Protein AF-A0AA39WR32-F1 (afdb_monomer_lite)

Sequence (125 aa):
MHLLSFALILPAILALPAPDEPTLISRAVSPPNGTCGLVLGGANQGNTCPGETACCSQYGYCGSSEQFCLTTGGCQARYSNSSSACHAPRSGVSISIDGTCGSTGVGKNGYRCPNNATIACCSAS

Foldseek 3Di:
DDDDDDDPDDPPPPPDPDDDPPDLPPAAADDPVQFADCDASVVHRHHAYDPQQFWQFPNRGTHQACCRQAVVNVTDLSRGNHNNSHDQQDAPPHEDPPLEADCDDSHVSRHDHDPPPPDPSYDDD

Structure (mmCIF, N/CA/C/O backbone):
data_AF-A0AA39WR32-F1
#
_entry.id   AF-A0AA39WR32-F1
#
loop_
_atom_site.group_PDB
_atom_site.id
_atom_site.type_symbol
_atom_site.label_atom_id
_atom_site.label_alt_id
_atom_site.label_comp_id
_atom_site.label_asym_id
_atom_site.label_entity_id
_atom_site.label_seq_id
_atom_site.pdbx_PDB_ins_code
_atom_site.Cartn_x
_atom_site.Cartn_y
_atom_site.Cartn_z
_atom_site.occupancy
_atom_site.B_iso_or_equiv
_atom_site.auth_seq_id
_atom_site.auth_comp_id
_atom_site.auth_asym_id
_atom_site.auth_atom_id
_atom_site.pdbx_PDB_model_num
ATOM 1 N N . MET A 1 1 ? -9.102 -71.458 -29.164 1.00 49.50 1 MET A N 1
ATOM 2 C CA . MET A 1 1 ? -7.896 -71.013 -28.434 1.00 49.50 1 MET A CA 1
ATOM 3 C C . MET A 1 1 ? -7.075 -70.121 -29.354 1.00 49.50 1 MET A C 1
ATOM 5 O O . MET A 1 1 ? -6.261 -70.655 -30.083 1.00 49.50 1 MET A O 1
ATOM 9 N N . HIS A 1 2 ? -7.325 -68.815 -29.401 1.00 41.34 2 HIS A N 1
ATOM 10 C CA . HIS A 1 2 ? -6.368 -67.823 -29.908 1.00 41.34 2 HIS A CA 1
ATOM 11 C C . HIS A 1 2 ? -6.668 -66.532 -29.145 1.00 41.34 2 HIS A C 1
ATOM 13 O O . HIS A 1 2 ? -7.684 -65.880 -29.371 1.00 41.34 2 HIS A O 1
ATOM 19 N N . LEU A 1 3 ? -5.834 -66.271 -28.139 1.00 50.38 3 LEU A N 1
ATOM 20 C CA . LEU A 1 3 ? -5.836 -65.057 -27.337 1.00 50.38 3 LEU A CA 1
ATOM 21 C C . LEU A 1 3 ? -5.279 -63.926 -28.205 1.00 50.38 3 LEU A C 1
ATOM 23 O O . LEU A 1 3 ? -4.081 -63.894 -28.471 1.00 50.38 3 LEU A O 1
ATOM 27 N N . LEU A 1 4 ? -6.137 -63.014 -28.655 1.00 52.62 4 LEU A N 1
ATOM 28 C CA . LEU A 1 4 ? -5.704 -61.745 -29.235 1.00 52.62 4 LEU A CA 1
ATOM 29 C C . LEU A 1 4 ? -5.816 -60.676 -28.148 1.00 52.62 4 LEU A C 1
ATOM 31 O O . LEU A 1 4 ? -6.874 -60.091 -27.928 1.00 52.62 4 LEU A O 1
ATOM 35 N N . SER A 1 5 ? -4.712 -60.473 -27.430 1.00 60.38 5 SER A N 1
ATOM 36 C CA . SER A 1 5 ? -4.534 -59.364 -26.495 1.00 60.38 5 SER A CA 1
ATOM 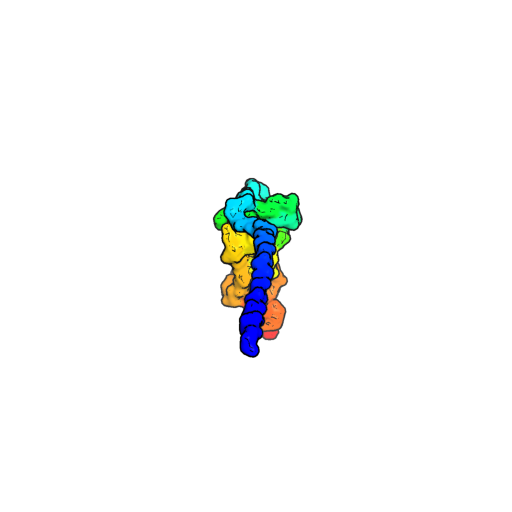37 C C . SER A 1 5 ? -4.493 -58.048 -27.271 1.00 60.38 5 SER A C 1
ATOM 39 O O . SER A 1 5 ? -3.474 -57.700 -27.865 1.00 60.38 5 SER A O 1
ATOM 41 N N . PHE A 1 6 ? -5.598 -57.306 -27.260 1.00 54.78 6 PHE A N 1
ATOM 42 C CA . PHE A 1 6 ? -5.631 -55.919 -27.712 1.00 54.78 6 PHE A CA 1
ATOM 43 C C . PHE A 1 6 ? -4.996 -55.030 -26.637 1.00 54.78 6 PHE A C 1
ATOM 45 O O . PHE A 1 6 ? -5.636 -54.658 -25.655 1.00 54.78 6 PHE A O 1
ATOM 52 N N . ALA A 1 7 ? -3.717 -54.703 -26.816 1.00 61.12 7 ALA A N 1
ATOM 53 C CA . ALA A 1 7 ? -3.067 -53.638 -26.068 1.00 61.12 7 ALA A CA 1
ATOM 54 C C . ALA A 1 7 ? -3.651 -52.290 -26.529 1.00 61.12 7 ALA A C 1
ATOM 56 O O . ALA A 1 7 ? -3.332 -51.800 -27.610 1.00 61.12 7 ALA A O 1
ATOM 57 N N . LEU A 1 8 ? -4.541 -51.709 -25.723 1.00 57.97 8 LEU A N 1
ATOM 58 C CA . LEU A 1 8 ? -5.011 -50.334 -25.892 1.00 57.97 8 LEU A CA 1
ATOM 59 C C . LEU A 1 8 ? -3.871 -49.384 -25.509 1.00 57.97 8 LEU A C 1
ATOM 61 O O . LEU A 1 8 ? -3.586 -49.163 -24.334 1.00 57.97 8 LEU A O 1
ATOM 65 N N . ILE A 1 9 ? -3.195 -48.859 -26.526 1.00 62.78 9 ILE A N 1
ATOM 66 C CA . ILE A 1 9 ? -2.152 -47.845 -26.394 1.00 62.78 9 ILE A CA 1
ATOM 67 C C . ILE A 1 9 ? -2.855 -46.520 -26.071 1.00 62.78 9 ILE A C 1
ATOM 69 O O . ILE A 1 9 ? -3.590 -45.983 -26.898 1.00 62.78 9 ILE A O 1
ATOM 73 N N . LEU A 1 10 ? -2.670 -46.018 -24.849 1.00 63.12 10 LEU A N 1
ATOM 74 C CA . LEU A 1 10 ? -3.164 -44.708 -24.427 1.00 63.12 10 LEU A CA 1
ATOM 75 C C . LEU A 1 10 ? -2.470 -43.631 -25.284 1.00 63.12 10 LEU A C 1
ATOM 77 O O . LEU A 1 10 ? -1.237 -43.648 -25.354 1.00 63.12 10 LEU A O 1
ATOM 81 N N . PRO A 1 11 ? -3.189 -42.700 -25.941 1.00 57.00 11 PRO A N 1
ATOM 82 C CA . PRO A 1 11 ? -2.518 -41.624 -26.647 1.00 57.00 11 PRO A CA 1
ATOM 83 C C . PRO A 1 11 ? -1.814 -40.766 -25.598 1.00 57.00 11 PRO A C 1
ATOM 85 O O . PRO A 1 11 ? -2.446 -40.242 -24.680 1.00 57.00 11 PRO A O 1
ATOM 88 N N . ALA A 1 12 ? -0.493 -40.648 -25.719 1.00 62.31 12 ALA A N 1
ATOM 89 C CA . ALA A 1 12 ? 0.271 -39.651 -24.995 1.00 62.31 12 ALA A CA 1
ATOM 90 C C . ALA A 1 12 ? -0.251 -38.281 -25.440 1.00 62.31 12 ALA A C 1
ATOM 92 O O . ALA A 1 12 ? 0.081 -37.791 -26.519 1.00 62.31 12 ALA A O 1
ATOM 93 N N . ILE A 1 13 ? -1.144 -37.705 -24.637 1.00 63.53 13 ILE A N 1
ATOM 94 C CA . ILE A 1 13 ? -1.593 -36.329 -24.793 1.00 63.53 13 ILE A CA 1
ATOM 95 C C . ILE A 1 13 ? -0.330 -35.484 -24.642 1.00 63.53 13 ILE A C 1
ATOM 97 O O . ILE A 1 13 ? 0.240 -35.396 -23.556 1.00 63.53 13 ILE A O 1
ATOM 101 N N . LEU A 1 14 ? 0.137 -34.922 -25.757 1.00 56.66 14 LEU A N 1
ATOM 102 C CA . LEU A 1 14 ? 1.136 -33.864 -25.778 1.00 56.66 14 LEU A CA 1
ATOM 103 C C . LEU A 1 14 ? 0.574 -32.717 -24.938 1.00 56.66 14 LEU A C 1
ATOM 105 O O . LEU A 1 14 ? -0.262 -31.944 -25.404 1.00 56.66 14 LEU A O 1
ATOM 109 N N . ALA A 1 15 ? 0.983 -32.653 -23.672 1.00 61.72 15 ALA A N 1
ATOM 110 C CA . ALA A 1 15 ? 0.749 -31.498 -22.832 1.00 61.72 15 ALA A CA 1
ATOM 111 C C . ALA A 1 15 ? 1.467 -30.320 -23.499 1.00 61.72 15 ALA A C 1
ATOM 113 O O . ALA A 1 15 ? 2.695 -30.246 -23.497 1.00 61.72 15 ALA A O 1
ATOM 114 N N . LEU A 1 16 ? 0.696 -29.439 -24.137 1.00 60.47 16 LEU A N 1
ATOM 115 C CA . LEU A 1 16 ? 1.187 -28.134 -24.558 1.00 60.47 16 LEU A CA 1
ATOM 116 C C . LEU A 1 16 ? 1.772 -27.447 -23.313 1.00 60.47 16 LEU A C 1
ATOM 118 O O . LEU A 1 16 ? 1.123 -27.489 -22.261 1.00 60.47 16 LEU A O 1
ATOM 122 N N . PRO A 1 17 ? 2.970 -26.840 -23.390 1.00 55.16 17 PRO A N 1
ATOM 123 C CA . PRO A 1 17 ? 3.446 -26.006 -22.299 1.00 55.16 17 PRO A CA 1
ATOM 124 C C . PRO A 1 17 ? 2.391 -24.924 -22.053 1.00 55.16 17 PRO A C 1
ATOM 126 O O . PRO A 1 17 ? 1.923 -24.278 -22.994 1.00 55.16 17 PRO A O 1
ATOM 129 N N . ALA A 1 18 ? 1.958 -24.785 -20.798 1.00 61.97 18 ALA A N 1
ATOM 130 C CA . ALA A 1 18 ? 1.096 -23.681 -20.401 1.00 61.97 18 ALA A CA 1
ATOM 131 C C . ALA A 1 18 ? 1.747 -22.364 -20.869 1.00 61.97 18 ALA A C 1
ATOM 133 O O . ALA A 1 18 ? 2.972 -22.262 -20.788 1.00 61.97 18 ALA A O 1
ATOM 134 N N . PRO A 1 19 ? 0.977 -21.382 -21.377 1.00 59.31 19 PRO A N 1
ATOM 135 C CA . PRO A 1 19 ? 1.536 -20.078 -21.716 1.00 59.31 19 PRO A CA 1
ATOM 136 C C . PRO A 1 19 ? 2.249 -19.547 -20.476 1.00 59.31 19 PRO A C 1
ATOM 138 O O . PRO A 1 19 ? 1.630 -19.497 -19.413 1.00 59.31 19 PRO A O 1
ATOM 141 N N . ASP A 1 20 ? 3.542 -19.247 -20.616 1.00 51.19 20 ASP A N 1
ATOM 142 C CA . ASP A 1 20 ? 4.435 -18.858 -19.529 1.00 51.19 20 ASP A CA 1
ATOM 143 C C . ASP A 1 20 ? 3.748 -17.854 -18.594 1.00 51.19 20 ASP A C 1
ATOM 145 O O . ASP A 1 20 ? 3.598 -16.670 -18.907 1.00 51.19 20 ASP A O 1
ATOM 149 N N . GLU A 1 21 ? 3.300 -18.339 -17.434 1.00 59.06 21 GLU A N 1
ATOM 150 C CA . GLU A 1 21 ? 2.931 -17.480 -16.317 1.00 59.06 21 GLU A CA 1
ATOM 151 C C . GLU A 1 21 ? 4.208 -16.707 -15.974 1.00 59.06 21 GLU A C 1
ATOM 153 O O . GLU A 1 21 ? 5.233 -17.333 -15.675 1.00 59.06 21 GLU A O 1
ATOM 158 N N . PRO A 1 22 ? 4.206 -15.366 -16.069 1.00 54.38 22 PRO A N 1
ATOM 159 C CA . PRO A 1 22 ? 5.399 -14.583 -15.839 1.00 54.38 22 PRO A CA 1
ATOM 160 C C . PRO A 1 22 ? 5.765 -14.751 -14.371 1.00 54.38 22 PRO A C 1
ATOM 162 O O . PRO A 1 22 ? 5.173 -14.135 -13.482 1.00 54.38 22 PRO A O 1
ATOM 165 N N . THR A 1 23 ? 6.743 -15.621 -14.132 1.00 51.59 23 THR A N 1
ATOM 166 C CA . THR A 1 23 ? 7.406 -15.764 -12.844 1.00 51.59 23 THR A CA 1
ATOM 167 C C . THR A 1 23 ? 7.764 -14.364 -12.352 1.00 51.59 23 THR A C 1
ATOM 169 O O . THR A 1 23 ? 8.183 -13.503 -13.133 1.00 51.59 23 THR A O 1
ATOM 172 N N . LEU A 1 24 ? 7.577 -14.099 -11.056 1.00 55.47 24 LEU A N 1
ATOM 173 C CA . LEU A 1 24 ? 7.755 -12.767 -10.455 1.00 55.47 24 LEU A CA 1
ATOM 174 C C . LEU A 1 24 ? 9.183 -12.186 -10.590 1.00 55.47 24 LEU A C 1
ATOM 176 O O . LEU A 1 24 ? 9.480 -11.138 -10.031 1.00 55.47 24 LEU A O 1
ATOM 180 N N . ILE A 1 25 ? 10.061 -12.854 -11.336 1.00 56.41 25 ILE A N 1
ATOM 181 C CA . ILE A 1 25 ? 11.482 -12.578 -11.500 1.00 56.41 25 ILE A CA 1
ATOM 182 C C . ILE A 1 25 ? 11.755 -11.591 -12.655 1.00 56.41 25 ILE A C 1
ATOM 184 O O . ILE A 1 25 ? 12.848 -11.044 -12.717 1.00 56.41 25 ILE A O 1
ATOM 188 N N . SER A 1 26 ? 10.789 -11.283 -13.537 1.00 65.62 26 SER A N 1
ATOM 189 C CA . SER A 1 26 ? 11.071 -10.439 -14.722 1.00 65.62 26 SER A CA 1
ATOM 190 C C . SER A 1 26 ? 10.322 -9.101 -14.814 1.00 65.62 26 SER A C 1
ATOM 192 O O . SER A 1 26 ? 10.396 -8.438 -15.850 1.00 65.62 26 SER A O 1
ATOM 194 N N . ARG A 1 27 ? 9.598 -8.668 -13.774 1.00 80.50 27 ARG A N 1
ATOM 195 C CA . ARG A 1 27 ? 8.958 -7.338 -13.778 1.00 80.50 27 ARG A CA 1
ATOM 196 C C . ARG A 1 27 ? 9.949 -6.270 -13.333 1.00 80.50 27 ARG A C 1
ATOM 198 O O . ARG A 1 27 ? 10.640 -6.449 -12.335 1.00 80.50 27 ARG A O 1
ATOM 205 N N . ALA A 1 28 ? 10.005 -5.164 -14.072 1.00 90.12 28 ALA A N 1
ATOM 206 C CA . ALA A 1 28 ? 10.828 -4.024 -13.698 1.00 90.12 28 ALA A CA 1
ATOM 207 C C . ALA A 1 28 ? 10.339 -3.426 -12.371 1.00 90.12 28 ALA A C 1
ATOM 209 O O . ALA A 1 28 ? 9.134 -3.334 -12.128 1.00 90.12 28 ALA A O 1
ATOM 210 N N . VAL A 1 29 ? 11.276 -3.011 -11.520 1.00 93.25 29 VAL A N 1
ATOM 211 C CA . VAL A 1 29 ? 10.952 -2.262 -10.301 1.00 93.25 29 VAL A CA 1
ATOM 212 C C . VAL A 1 29 ? 10.466 -0.861 -10.687 1.00 93.25 29 VAL A C 1
ATOM 214 O O . VAL A 1 29 ? 10.931 -0.293 -11.677 1.00 93.25 29 VAL A O 1
ATOM 217 N N . SER A 1 30 ? 9.525 -0.313 -9.917 1.00 93.19 30 SER A N 1
ATOM 218 C CA . SER A 1 30 ? 8.882 0.975 -10.162 1.00 93.19 30 SER A CA 1
ATOM 219 C C . SER A 1 30 ? 9.892 2.096 -10.439 1.00 93.19 30 SER A C 1
ATOM 221 O O . SER A 1 30 ? 10.900 2.198 -9.732 1.00 93.19 30 SER A O 1
ATOM 223 N N . PRO A 1 31 ? 9.612 2.984 -11.410 1.00 87.75 31 PRO A N 1
ATOM 224 C CA . PRO A 1 31 ? 10.434 4.161 -11.664 1.00 87.75 31 PRO A CA 1
ATOM 225 C C . PRO A 1 31 ? 10.361 5.164 -10.495 1.00 87.75 31 PRO A C 1
ATOM 227 O O . PRO A 1 31 ? 9.536 5.013 -9.590 1.00 87.75 31 PRO A O 1
ATOM 230 N N . PRO A 1 32 ? 11.138 6.265 -10.537 1.00 92.19 32 PRO A N 1
ATOM 231 C CA . PRO A 1 32 ? 11.095 7.324 -9.519 1.00 92.19 32 PRO A CA 1
ATOM 232 C C . PRO A 1 32 ? 9.710 7.958 -9.295 1.00 92.19 32 PRO A C 1
ATOM 234 O O . PRO A 1 32 ? 9.474 8.576 -8.264 1.00 92.19 32 PRO A O 1
ATOM 237 N N . ASN A 1 33 ? 8.788 7.807 -10.250 1.00 91.31 33 ASN A N 1
ATOM 238 C CA . ASN A 1 33 ? 7.398 8.259 -10.143 1.00 91.31 33 ASN A CA 1
ATOM 239 C C . ASN A 1 33 ? 6.520 7.351 -9.251 1.00 91.31 33 ASN A C 1
ATOM 241 O O . ASN A 1 33 ? 5.347 7.657 -9.043 1.00 91.31 33 ASN A O 1
ATOM 245 N N . GLY A 1 34 ? 7.058 6.226 -8.764 1.00 96.12 34 GLY A N 1
ATOM 246 C CA . GLY A 1 34 ? 6.374 5.293 -7.874 1.00 96.12 34 GLY A CA 1
ATOM 247 C C . GLY A 1 34 ? 5.252 4.484 -8.527 1.00 96.12 34 GLY A C 1
ATOM 248 O O . GLY A 1 34 ? 4.444 3.910 -7.802 1.00 96.12 34 GLY A O 1
ATOM 249 N N . THR A 1 35 ? 5.159 4.434 -9.859 1.00 97.88 35 THR A N 1
ATOM 250 C CA . THR A 1 35 ? 4.060 3.736 -10.549 1.00 97.88 35 THR A CA 1
ATOM 251 C C . THR A 1 35 ? 4.250 2.223 -10.573 1.00 97.88 35 THR A C 1
ATOM 253 O O . THR A 1 35 ? 5.344 1.752 -10.876 1.00 97.88 35 THR A O 1
ATOM 256 N N . CYS A 1 36 ? 3.173 1.475 -10.351 1.00 97.88 36 CYS A N 1
ATOM 257 C CA . CYS A 1 36 ? 3.122 0.012 -10.361 1.00 97.88 36 CYS A CA 1
ATOM 258 C C . CYS A 1 36 ? 1.814 -0.484 -10.990 1.00 97.88 36 CYS A C 1
ATOM 260 O O . CYS A 1 36 ? 0.886 0.293 -11.215 1.00 97.88 36 CYS A O 1
ATOM 262 N N . GLY A 1 37 ? 1.691 -1.788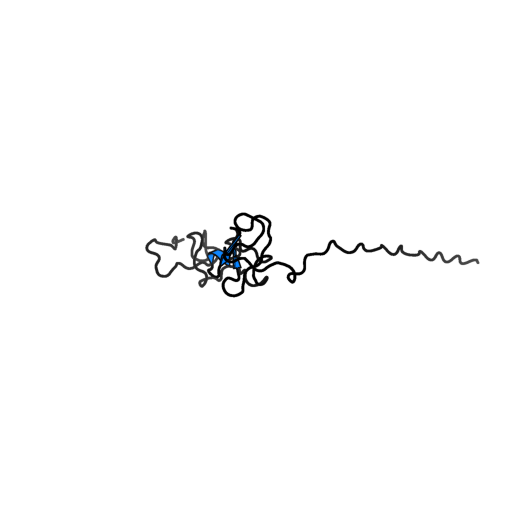 -11.237 1.00 97.31 37 GLY A N 1
ATOM 263 C CA . GLY A 1 37 ? 0.437 -2.331 -11.765 1.00 97.31 37 GLY A CA 1
ATOM 264 C C . GLY A 1 37 ? 0.252 -2.090 -13.261 1.00 97.31 37 GLY A C 1
ATOM 265 O O . GLY A 1 37 ? 1.152 -1.634 -13.964 1.00 97.31 37 GLY A O 1
ATOM 266 N N . LEU A 1 38 ? -0.935 -2.432 -13.762 1.00 96.56 38 LEU A N 1
ATOM 267 C CA . LEU A 1 38 ? -1.314 -2.190 -15.162 1.00 96.56 38 LEU A CA 1
ATOM 268 C C . LEU A 1 38 ? -2.284 -1.022 -15.323 1.00 96.56 38 LEU A C 1
ATOM 270 O O . LEU A 1 38 ? -2.339 -0.411 -16.383 1.00 96.56 38 LEU A O 1
ATOM 274 N N . VAL A 1 39 ? -3.060 -0.714 -14.289 1.00 94.12 39 VAL A N 1
ATOM 275 C CA . VAL A 1 39 ? -4.139 0.272 -14.366 1.00 94.12 39 VAL A CA 1
ATOM 276 C C . VAL A 1 39 ? -3.698 1.615 -13.800 1.00 94.12 39 VAL A C 1
ATOM 278 O O . VAL A 1 39 ? -2.833 1.671 -12.926 1.00 94.12 39 VAL A O 1
ATOM 281 N N . LEU A 1 40 ? -4.333 2.689 -14.276 1.00 95.94 40 LEU A N 1
ATOM 282 C CA . LEU A 1 40 ? -4.156 4.051 -13.764 1.00 95.94 40 LEU A CA 1
ATOM 283 C C . LEU A 1 40 ? -2.681 4.479 -13.792 1.00 95.94 40 LEU A C 1
ATOM 285 O O . LEU A 1 40 ? -2.112 4.554 -14.882 1.00 95.94 40 LEU A O 1
ATOM 289 N N . GLY A 1 41 ? -2.057 4.711 -12.629 1.00 95.62 41 GLY A N 1
ATOM 290 C CA . GLY A 1 41 ? -0.637 5.060 -12.540 1.00 95.62 41 GLY A CA 1
ATOM 291 C C . GLY A 1 41 ? 0.271 4.048 -13.245 1.00 95.62 41 GLY A C 1
ATOM 292 O O . GLY A 1 41 ? 1.275 4.434 -13.833 1.00 95.62 41 GLY A O 1
ATOM 293 N N . GLY A 1 42 ? -0.124 2.771 -13.279 1.00 95.00 42 GLY A N 1
ATOM 294 C CA . GLY A 1 42 ? 0.636 1.699 -13.915 1.00 95.00 42 GLY A CA 1
ATOM 295 C C . GLY A 1 42 ? 0.729 1.778 -15.439 1.00 95.00 42 GLY A C 1
ATOM 296 O O . GLY A 1 42 ? 1.653 1.195 -15.996 1.00 95.00 42 GLY A O 1
ATOM 297 N N . ALA A 1 43 ? -0.191 2.477 -16.117 1.00 95.31 43 ALA A N 1
ATOM 298 C CA . ALA A 1 43 ? -0.164 2.735 -17.566 1.00 95.31 43 ALA A CA 1
ATOM 299 C C . ALA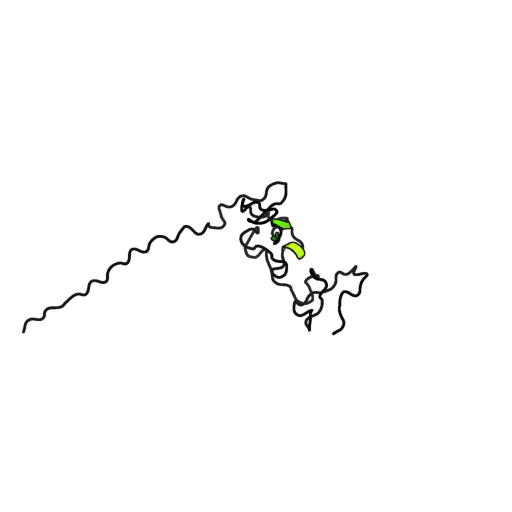 A 1 43 ? 0.246 1.524 -18.444 1.00 95.31 43 ALA A C 1
ATOM 301 O O . ALA A 1 43 ? 1.023 1.661 -19.387 1.00 95.31 43 ALA A O 1
ATOM 302 N N . ASN A 1 44 ? -0.260 0.328 -18.119 1.00 94.62 44 ASN A N 1
ATOM 303 C CA . ASN A 1 44 ? 0.062 -0.965 -18.741 1.00 94.62 44 ASN A CA 1
ATOM 304 C C . ASN A 1 44 ? 1.545 -1.396 -18.697 1.00 94.62 44 ASN A C 1
ATOM 306 O O . ASN A 1 44 ? 1.928 -2.320 -19.410 1.00 94.62 44 ASN A O 1
ATOM 310 N N . GLN A 1 45 ? 2.377 -0.785 -17.852 1.00 94.12 45 GLN A N 1
ATOM 311 C CA . GLN A 1 45 ? 3.805 -1.110 -17.732 1.00 94.12 45 GLN A CA 1
ATOM 312 C C . GLN A 1 45 ? 4.053 -2.355 -16.874 1.00 94.12 45 GLN A C 1
ATOM 314 O O . GLN A 1 45 ? 4.970 -3.126 -17.140 1.00 94.12 45 GLN A O 1
ATOM 319 N N . GLY A 1 46 ? 3.231 -2.580 -15.845 1.00 95.12 46 GLY A N 1
ATOM 320 C CA . GLY A 1 46 ? 3.314 -3.782 -15.017 1.00 95.12 46 GLY A CA 1
ATOM 321 C C . GLY A 1 46 ? 4.482 -3.802 -14.031 1.00 95.12 46 GLY A C 1
ATOM 322 O O . GLY A 1 46 ? 4.864 -4.888 -13.589 1.00 95.12 46 GLY A O 1
ATOM 323 N N . ASN A 1 47 ? 5.020 -2.632 -13.676 1.00 96.31 47 ASN A N 1
ATOM 324 C CA . ASN A 1 47 ? 6.124 -2.510 -12.725 1.00 96.31 47 ASN A CA 1
ATOM 325 C C . ASN A 1 47 ? 5.738 -3.014 -11.322 1.00 96.31 47 ASN A C 1
ATOM 327 O O . ASN A 1 47 ? 4.559 -2.979 -10.938 1.00 96.31 47 ASN A O 1
ATOM 331 N N . THR A 1 48 ? 6.740 -3.459 -10.563 1.00 97.12 48 THR A N 1
ATOM 332 C CA . THR A 1 48 ? 6.621 -3.913 -9.171 1.00 97.12 48 THR A CA 1
ATOM 333 C C . THR A 1 48 ? 7.223 -2.923 -8.187 1.00 97.12 48 THR A C 1
ATOM 335 O O . THR A 1 48 ? 8.189 -2.232 -8.487 1.00 97.12 48 THR A O 1
ATOM 338 N N . CYS A 1 49 ? 6.699 -2.876 -6.968 1.00 97.75 49 CYS A N 1
ATOM 339 C CA . CYS A 1 49 ? 7.205 -1.935 -5.976 1.00 97.75 49 CYS A CA 1
ATOM 340 C C . CYS A 1 49 ? 8.560 -2.326 -5.348 1.00 97.75 49 CYS A C 1
ATOM 342 O O . CYS A 1 49 ? 8.831 -3.515 -5.135 1.00 97.75 49 CYS A O 1
ATOM 344 N N . PRO A 1 50 ? 9.409 -1.338 -4.994 1.00 96.38 50 PRO A N 1
ATOM 345 C CA . PRO A 1 50 ? 10.616 -1.571 -4.204 1.00 96.38 50 PRO A CA 1
ATOM 346 C C . PRO A 1 50 ? 10.262 -1.898 -2.744 1.00 96.38 50 PRO A C 1
ATOM 348 O O . PRO A 1 50 ? 9.149 -1.636 -2.295 1.00 96.38 50 PRO A O 1
ATOM 351 N N . GLY A 1 51 ? 11.215 -2.447 -1.985 1.00 94.81 51 GLY A N 1
ATOM 352 C CA . GLY A 1 51 ? 10.978 -2.914 -0.610 1.00 94.81 51 GLY A CA 1
ATOM 353 C C . GLY A 1 51 ? 10.476 -1.834 0.360 1.00 94.81 51 GLY A C 1
ATOM 354 O O . GLY A 1 51 ? 9.562 -2.095 1.135 1.00 94.81 51 GLY A O 1
ATOM 355 N N . GLU A 1 52 ? 11.000 -0.608 0.274 1.00 94.75 52 GLU A N 1
ATOM 356 C CA . GLU A 1 52 ? 10.620 0.506 1.169 1.00 94.75 52 GLU A CA 1
ATOM 357 C C . GLU A 1 52 ? 9.152 0.948 1.006 1.00 94.75 52 GLU A C 1
ATOM 359 O O . GLU A 1 52 ? 8.525 1.461 1.934 1.00 94.75 52 GLU A O 1
ATOM 364 N N . THR A 1 53 ? 8.581 0.737 -0.183 1.00 97.06 53 THR A N 1
ATOM 365 C CA . THR A 1 53 ? 7.187 1.053 -0.529 1.00 97.06 53 THR A CA 1
ATOM 366 C C . THR A 1 53 ? 6.506 -0.167 -1.136 1.00 97.06 53 THR A C 1
ATOM 368 O O . THR A 1 53 ? 5.908 -0.101 -2.205 1.00 97.06 53 THR A O 1
ATOM 371 N N . ALA A 1 54 ? 6.618 -1.300 -0.438 1.00 97.44 54 ALA A N 1
ATOM 372 C CA . ALA A 1 54 ? 6.365 -2.640 -0.963 1.00 97.44 54 ALA A CA 1
ATOM 373 C C . ALA A 1 54 ? 4.992 -2.887 -1.607 1.00 97.44 54 ALA A C 1
ATOM 375 O O . ALA A 1 54 ? 4.868 -3.838 -2.379 1.00 97.44 54 ALA A O 1
ATOM 376 N N . CYS A 1 55 ? 3.964 -2.101 -1.300 1.00 98.62 55 CYS A N 1
ATOM 377 C CA . CYS A 1 55 ? 2.590 -2.389 -1.693 1.00 98.62 55 CYS A CA 1
ATOM 378 C C . CYS A 1 55 ? 2.167 -1.578 -2.916 1.00 98.62 55 CYS A C 1
ATOM 380 O O . CYS A 1 55 ? 2.225 -0.349 -2.903 1.00 98.62 55 CYS A O 1
ATOM 382 N N . CYS A 1 56 ? 1.661 -2.259 -3.943 1.00 98.50 56 CYS A N 1
ATOM 383 C CA . CYS A 1 56 ? 1.025 -1.600 -5.076 1.00 98.50 56 CYS A CA 1
ATOM 384 C C . CYS A 1 56 ? -0.464 -1.362 -4.795 1.00 98.50 56 CYS A C 1
ATOM 386 O O . CYS A 1 56 ? -1.232 -2.315 -4.699 1.00 98.50 56 CYS A O 1
ATOM 388 N N . SER A 1 57 ? -0.893 -0.105 -4.673 1.00 98.31 57 SER A N 1
ATOM 389 C CA . SER A 1 57 ? -2.311 0.241 -4.458 1.00 98.31 57 SER A CA 1
ATOM 390 C C . SER A 1 57 ? -3.179 -0.051 -5.682 1.00 98.31 57 SER A C 1
ATOM 392 O O . SER A 1 57 ? -2.674 -0.128 -6.803 1.00 98.31 57 SER A O 1
ATOM 394 N N . GLN A 1 58 ? -4.505 -0.085 -5.516 1.00 98.00 58 GLN A N 1
ATOM 395 C CA . GLN A 1 58 ? -5.455 -0.166 -6.639 1.00 98.00 58 GLN A CA 1
ATOM 396 C C . GLN A 1 58 ? -5.305 0.966 -7.671 1.00 98.00 58 GLN A C 1
ATOM 398 O O . GLN A 1 58 ? -5.736 0.826 -8.812 1.00 98.00 58 GLN A O 1
ATOM 403 N N . TYR A 1 59 ? -4.667 2.075 -7.284 1.00 97.88 59 TYR A N 1
ATOM 404 C CA . TYR A 1 59 ? -4.449 3.244 -8.133 1.00 97.88 59 TYR A CA 1
ATOM 405 C C . TYR A 1 59 ? -3.163 3.176 -8.967 1.00 97.88 59 TYR A C 1
ATOM 407 O O . TYR A 1 59 ? -2.882 4.092 -9.739 1.00 97.88 59 TYR A O 1
ATOM 415 N N . GLY A 1 60 ? -2.389 2.096 -8.833 1.00 98.12 60 GLY A N 1
ATOM 416 C CA . GLY A 1 60 ? -1.159 1.894 -9.594 1.00 98.12 60 GLY A CA 1
ATOM 417 C C . GLY A 1 60 ? 0.025 2.701 -9.063 1.00 98.12 60 GLY A C 1
ATOM 418 O O . GLY A 1 60 ? 0.866 3.141 -9.844 1.00 98.12 60 GLY A O 1
ATOM 419 N N . TYR A 1 61 ? 0.088 2.898 -7.743 1.00 98.25 61 TYR A N 1
ATOM 420 C CA . TYR A 1 61 ? 1.206 3.555 -7.061 1.00 98.25 61 TYR A CA 1
ATOM 421 C C . TYR A 1 61 ? 1.694 2.759 -5.854 1.00 98.25 61 TYR A C 1
ATOM 423 O O . TYR A 1 61 ? 0.885 2.149 -5.146 1.00 98.25 61 TYR A O 1
ATOM 431 N N . CYS A 1 62 ? 3.003 2.812 -5.622 1.00 98.50 62 CYS A N 1
ATOM 432 C CA . CYS A 1 62 ? 3.687 2.169 -4.511 1.00 98.50 62 CYS A CA 1
ATOM 433 C C . CYS A 1 62 ? 3.563 2.957 -3.208 1.00 98.50 62 CYS A C 1
ATOM 435 O O . CYS A 1 62 ? 3.682 4.182 -3.194 1.00 98.50 62 CYS A O 1
ATOM 437 N N . GLY A 1 63 ? 3.401 2.236 -2.103 1.00 98.19 63 GLY A N 1
ATOM 438 C CA . GLY A 1 63 ? 3.417 2.791 -0.755 1.00 98.19 63 GLY A CA 1
ATOM 439 C C . GLY A 1 63 ? 3.541 1.702 0.306 1.00 98.19 63 GLY A C 1
ATOM 440 O O . GLY A 1 63 ? 3.612 0.515 -0.003 1.00 98.19 63 GLY A O 1
ATOM 441 N N . SER A 1 64 ? 3.602 2.113 1.569 1.00 97.38 64 SER A N 1
ATOM 442 C CA . SER A 1 64 ? 3.785 1.214 2.720 1.00 97.38 64 SER A CA 1
ATOM 443 C C . SER A 1 64 ? 2.723 1.379 3.810 1.00 97.38 64 SER A C 1
ATOM 445 O O . SER A 1 64 ? 2.692 0.599 4.758 1.00 97.38 64 SER A O 1
ATOM 447 N N . SER A 1 65 ? 1.834 2.373 3.694 1.00 95.69 65 SER A N 1
ATOM 448 C CA . SER A 1 65 ? 0.718 2.538 4.627 1.00 95.69 65 SER A CA 1
ATOM 449 C C . SER A 1 65 ? -0.458 1.626 4.275 1.00 95.69 65 SER A C 1
ATOM 451 O O . SER A 1 65 ? -0.549 1.059 3.185 1.00 95.69 65 SER A O 1
ATOM 453 N N . GLU A 1 66 ? -1.403 1.497 5.200 1.00 95.00 66 GLU A N 1
ATOM 454 C CA . GLU A 1 66 ? -2.527 0.565 5.073 1.00 95.00 66 GLU A CA 1
ATOM 455 C C . GLU A 1 66 ? -3.449 0.864 3.890 1.00 95.00 66 GLU A C 1
ATOM 457 O O . GLU A 1 66 ? -3.972 -0.063 3.280 1.00 95.00 66 GLU A O 1
ATOM 462 N N . GLN A 1 67 ? -3.554 2.126 3.468 1.00 95.25 67 GLN A N 1
ATOM 463 C CA . GLN A 1 67 ? -4.257 2.503 2.235 1.00 95.25 67 GLN A CA 1
ATOM 464 C C . GLN A 1 67 ? -3.642 1.882 0.962 1.00 95.25 67 GLN A C 1
ATOM 466 O O . GLN A 1 67 ? -4.321 1.783 -0.055 1.00 95.25 67 GLN A O 1
ATOM 471 N N . PHE A 1 68 ? -2.369 1.470 1.007 1.00 98.06 68 PHE A N 1
ATOM 472 C CA . PHE A 1 68 ? -1.696 0.757 -0.081 1.00 98.06 68 PHE A CA 1
ATOM 473 C C . PHE A 1 68 ? -1.700 -0.754 0.137 1.00 98.06 68 PHE A C 1
ATOM 475 O O . PHE A 1 68 ? -1.864 -1.494 -0.827 1.00 98.06 68 PHE A O 1
ATOM 482 N N . CYS A 1 69 ? -1.483 -1.205 1.376 1.00 98.06 69 CYS A N 1
ATOM 483 C CA . CYS A 1 69 ? -1.204 -2.610 1.685 1.00 98.06 69 CYS A CA 1
ATOM 484 C C . CYS A 1 69 ? -2.442 -3.450 2.010 1.00 98.06 69 CYS A C 1
ATOM 486 O O . CYS A 1 69 ? -2.392 -4.678 1.907 1.00 98.06 69 CYS A O 1
ATOM 488 N N . LEU A 1 70 ? -3.561 -2.830 2.392 1.00 97.81 70 LEU A N 1
ATOM 489 C CA . LEU A 1 70 ? -4.760 -3.583 2.729 1.00 97.81 70 LEU A CA 1
ATOM 490 C C . LEU A 1 70 ? -5.414 -4.185 1.485 1.00 97.81 70 LEU A C 1
ATOM 492 O O . LEU A 1 70 ? -5.684 -3.499 0.498 1.00 97.81 70 LEU A O 1
ATOM 496 N N . THR A 1 71 ? -5.745 -5.473 1.551 1.00 97.19 71 THR A N 1
ATOM 497 C CA . THR A 1 71 ? -6.492 -6.159 0.484 1.00 97.19 71 THR A CA 1
ATOM 498 C C . THR A 1 71 ? -7.883 -5.561 0.286 1.00 97.19 71 THR A C 1
ATOM 500 O O . THR A 1 71 ? -8.357 -5.468 -0.842 1.00 97.19 71 THR A O 1
ATOM 503 N N . THR A 1 72 ? -8.509 -5.077 1.357 1.00 95.50 72 THR A N 1
ATOM 504 C CA . THR A 1 72 ? -9.771 -4.319 1.334 1.00 95.50 72 THR A CA 1
ATOM 505 C C . THR A 1 72 ? -9.644 -2.943 0.677 1.00 95.50 72 THR A C 1
ATOM 507 O O . THR A 1 72 ? -10.638 -2.429 0.179 1.00 95.50 72 THR A O 1
ATOM 510 N N . GLY A 1 73 ? -8.436 -2.369 0.638 1.00 95.06 73 GLY A N 1
ATOM 511 C CA . GLY A 1 73 ? -8.097 -1.159 -0.123 1.00 95.06 73 GLY A CA 1
ATOM 512 C C . GLY A 1 73 ? -7.626 -1.441 -1.554 1.00 95.06 73 GLY A C 1
ATOM 513 O O . GLY A 1 73 ? -7.142 -0.538 -2.234 1.00 95.06 73 GLY A O 1
ATOM 514 N N . GLY A 1 74 ? -7.717 -2.699 -2.003 1.00 97.12 74 GLY A N 1
ATOM 515 C CA . GLY A 1 74 ? -7.390 -3.107 -3.367 1.00 97.12 74 GLY A CA 1
ATOM 516 C C . GLY A 1 74 ? -5.893 -3.254 -3.658 1.00 97.12 74 GLY A C 1
ATOM 517 O O . GLY A 1 74 ? -5.471 -3.073 -4.801 1.00 97.12 74 GLY A O 1
ATOM 518 N N . CYS A 1 75 ? -5.079 -3.593 -2.654 1.00 98.44 75 CYS A N 1
ATOM 519 C CA . CYS A 1 75 ? -3.662 -3.909 -2.859 1.00 98.44 75 CYS A CA 1
ATOM 520 C C . CYS A 1 75 ? -3.452 -4.987 -3.946 1.00 98.44 75 CYS A C 1
ATOM 522 O O . CYS A 1 75 ? -4.023 -6.080 -3.896 1.00 98.44 75 CYS A O 1
ATOM 524 N N . GLN A 1 76 ? -2.600 -4.695 -4.929 1.00 98.06 76 GLN A N 1
ATOM 525 C CA . GLN A 1 76 ? -2.325 -5.529 -6.096 1.00 98.06 76 GLN A CA 1
ATOM 526 C C . GLN A 1 76 ? -1.109 -6.445 -5.859 1.00 98.06 76 GLN A C 1
ATOM 528 O O . GLN A 1 76 ? -0.015 -6.174 -6.349 1.00 98.06 76 GLN A O 1
ATOM 533 N N . ALA A 1 77 ? -1.293 -7.574 -5.165 1.00 97.19 77 ALA A N 1
ATOM 534 C CA . ALA A 1 77 ? -0.197 -8.455 -4.717 1.00 97.19 77 ALA A CA 1
ATOM 535 C C . ALA A 1 77 ? 0.799 -8.888 -5.812 1.00 97.19 77 ALA A C 1
ATOM 537 O O . ALA A 1 77 ? 1.991 -9.001 -5.545 1.00 97.19 77 ALA A O 1
ATOM 538 N N . ARG A 1 78 ? 0.345 -9.079 -7.061 1.00 96.06 78 ARG A N 1
ATOM 539 C CA . ARG A 1 78 ? 1.228 -9.443 -8.192 1.00 96.06 78 ARG A CA 1
ATOM 540 C C . ARG A 1 78 ? 2.191 -8.329 -8.623 1.00 96.06 78 ARG A C 1
ATOM 542 O O . ARG A 1 78 ? 3.126 -8.590 -9.376 1.00 96.06 78 ARG A O 1
ATOM 549 N N . TYR A 1 79 ? 1.910 -7.088 -8.240 1.00 96.94 79 TYR A N 1
ATOM 550 C CA . TYR A 1 79 ? 2.694 -5.893 -8.570 1.00 96.94 79 TYR A CA 1
ATOM 551 C C . TYR A 1 79 ? 3.316 -5.261 -7.317 1.00 96.94 79 TYR A C 1
ATOM 553 O O . TYR A 1 79 ? 3.928 -4.199 -7.380 1.00 96.94 79 TYR A O 1
ATOM 561 N N . SER A 1 80 ? 3.168 -5.914 -6.169 1.00 97.44 80 SER A N 1
ATOM 562 C CA . SER A 1 80 ? 3.885 -5.571 -4.949 1.00 97.44 80 SER A CA 1
ATOM 563 C C . SER A 1 80 ? 5.289 -6.187 -4.963 1.00 97.44 80 SER A C 1
ATOM 565 O O . SER A 1 80 ? 5.601 -7.026 -5.809 1.00 97.44 80 SER A O 1
ATOM 567 N N . ASN A 1 81 ? 6.138 -5.783 -4.018 1.00 96.88 81 ASN A N 1
ATOM 568 C CA . ASN A 1 81 ? 7.488 -6.332 -3.867 1.00 96.88 81 ASN A CA 1
ATOM 569 C C . ASN A 1 81 ? 7.478 -7.853 -3.617 1.00 96.88 81 ASN A C 1
ATOM 571 O O . ASN A 1 81 ? 8.359 -8.578 -4.071 1.00 96.88 81 ASN A O 1
ATOM 575 N N . SER A 1 82 ? 6.448 -8.334 -2.921 1.00 95.56 82 SER A N 1
ATOM 576 C CA . SER A 1 82 ? 6.156 -9.749 -2.716 1.00 95.56 82 SER A CA 1
ATOM 577 C C . SER A 1 82 ? 4.647 -9.964 -2.606 1.00 95.56 82 SER A C 1
ATOM 579 O O . SER A 1 82 ? 3.891 -9.036 -2.300 1.00 95.56 82 SER A O 1
ATOM 581 N N . SER A 1 83 ? 4.189 -11.202 -2.807 1.00 91.38 83 SER A N 1
ATOM 582 C CA . SER A 1 83 ? 2.768 -11.554 -2.672 1.00 91.38 83 SER A CA 1
ATOM 583 C C . SER A 1 83 ? 2.222 -11.321 -1.258 1.00 91.38 83 SER A C 1
ATOM 585 O O . SER A 1 83 ? 1.032 -11.058 -1.102 1.00 91.38 83 SER A O 1
ATOM 587 N N . SER A 1 84 ? 3.085 -11.366 -0.239 1.00 95.31 84 SER A N 1
ATOM 588 C CA . SER A 1 84 ? 2.741 -11.132 1.166 1.00 95.31 84 SER A CA 1
ATOM 589 C C . SER A 1 84 ? 2.778 -9.662 1.586 1.00 95.31 84 SER A C 1
ATOM 591 O O . SER A 1 84 ? 2.452 -9.359 2.731 1.00 95.31 84 SER A O 1
ATOM 593 N N . ALA A 1 85 ? 3.201 -8.749 0.706 1.00 96.88 85 ALA A N 1
ATOM 594 C CA . ALA A 1 85 ? 3.166 -7.317 1.001 1.00 96.88 85 ALA A CA 1
ATOM 595 C C . ALA A 1 85 ? 1.721 -6.821 1.183 1.00 96.88 85 ALA A C 1
ATOM 597 O O . ALA A 1 85 ? 1.455 -5.977 2.034 1.00 96.88 85 ALA A O 1
ATOM 598 N N . CYS A 1 86 ? 0.779 -7.384 0.422 1.00 98.00 86 CYS A N 1
ATOM 599 C CA . CYS A 1 86 ? -0.641 -7.152 0.644 1.00 98.00 86 CYS A CA 1
ATOM 600 C C . CYS A 1 86 ? -1.155 -8.021 1.794 1.00 98.00 86 CYS A C 1
ATOM 602 O O . CYS A 1 86 ? -0.883 -9.222 1.837 1.00 98.00 86 CYS A O 1
ATOM 604 N N . HIS A 1 87 ? -1.959 -7.449 2.687 1.00 97.38 87 HIS A N 1
ATOM 605 C CA . HIS A 1 87 ? -2.519 -8.181 3.820 1.00 97.38 87 HIS A CA 1
ATOM 606 C C . HIS A 1 87 ? -3.968 -7.789 4.111 1.00 97.38 87 HIS A C 1
ATOM 608 O O . HIS A 1 87 ? -4.411 -6.680 3.824 1.00 97.38 87 HIS A O 1
ATOM 614 N N . ALA A 1 88 ? -4.722 -8.707 4.712 1.00 96.56 88 ALA A N 1
ATOM 615 C CA . ALA A 1 88 ? -6.041 -8.383 5.241 1.00 96.56 88 ALA A CA 1
ATOM 616 C C . ALA A 1 88 ? -5.934 -7.387 6.415 1.00 96.56 88 ALA A C 1
ATOM 618 O O . ALA A 1 88 ? -4.881 -7.315 7.067 1.00 96.56 88 ALA A O 1
ATOM 619 N N . PRO A 1 89 ? -7.009 -6.639 6.711 1.00 94.88 89 PRO A N 1
ATOM 620 C CA . PRO A 1 89 ? -7.119 -5.886 7.952 1.00 94.88 89 PRO A CA 1
ATOM 621 C C . PRO A 1 89 ? -6.884 -6.772 9.174 1.00 94.88 89 PRO A C 1
ATOM 623 O O . PRO A 1 89 ? -7.389 -7.894 9.258 1.00 94.88 89 PRO A O 1
ATOM 626 N N . ARG A 1 90 ? -6.128 -6.260 10.144 1.00 94.38 90 ARG A N 1
ATOM 627 C CA . ARG A 1 90 ? -5.943 -6.905 11.446 1.00 94.38 90 ARG A CA 1
ATOM 628 C C . ARG A 1 90 ? -6.871 -6.246 12.458 1.00 94.38 90 ARG A C 1
ATOM 630 O O . ARG A 1 90 ? -6.748 -5.049 12.708 1.00 94.38 90 ARG A O 1
ATOM 637 N N . SER A 1 91 ? -7.770 -7.028 13.056 1.00 91.38 91 SER A N 1
ATOM 638 C CA . SER A 1 91 ? -8.759 -6.509 14.007 1.00 91.38 91 SER A CA 1
ATOM 639 C C . SER A 1 91 ? -8.103 -5.759 15.169 1.00 91.38 91 SER A C 1
ATOM 641 O O . SER A 1 91 ? -7.211 -6.289 15.827 1.00 91.38 91 SER A O 1
ATOM 643 N N . GLY A 1 92 ? -8.530 -4.519 15.410 1.00 85.62 92 GLY A N 1
ATOM 644 C CA . GLY A 1 92 ? -8.000 -3.621 16.439 1.00 85.62 92 GLY A CA 1
ATOM 645 C C . GLY A 1 92 ? -6.623 -3.020 16.132 1.00 85.62 92 GLY A C 1
ATOM 646 O O . GLY A 1 92 ? -6.166 -2.148 16.868 1.00 85.62 92 GLY A O 1
ATOM 647 N N . VAL A 1 93 ? -5.965 -3.445 15.050 1.00 91.44 93 VAL A N 1
ATOM 648 C CA . VAL A 1 93 ? -4.626 -2.982 14.663 1.00 91.44 93 VAL A CA 1
ATOM 649 C C . VAL A 1 93 ? -4.698 -2.119 13.416 1.00 91.44 93 VAL A C 1
ATOM 651 O O . VAL A 1 93 ? -4.084 -1.058 13.403 1.00 91.44 93 VAL A O 1
ATOM 654 N N . SER A 1 94 ? -5.458 -2.517 12.400 1.00 92.81 94 SER A N 1
ATOM 655 C CA . SER A 1 94 ? -5.486 -1.781 11.142 1.00 92.81 94 SER A CA 1
ATOM 656 C C . SER A 1 94 ? -6.291 -0.495 11.224 1.00 92.81 94 SER A C 1
ATOM 658 O O . SER A 1 94 ? -7.438 -0.508 11.653 1.00 92.81 94 SER A O 1
ATOM 660 N N . ILE A 1 95 ? -5.693 0.619 10.825 1.00 91.25 95 ILE A N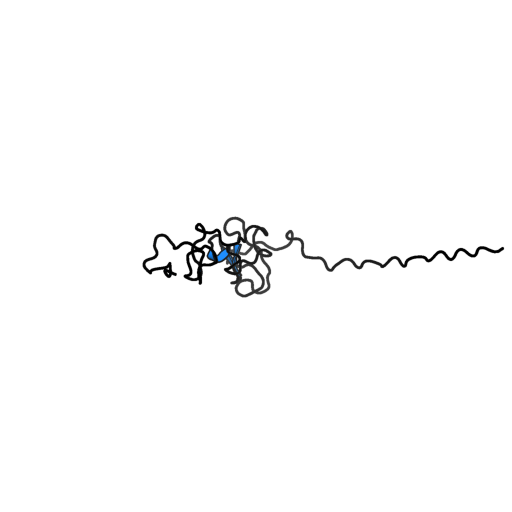 1
ATOM 661 C CA . ILE A 1 95 ? -6.309 1.936 10.714 1.00 91.25 95 ILE A CA 1
ATOM 662 C C . ILE A 1 95 ? -7.345 1.903 9.593 1.00 91.25 95 ILE A C 1
ATOM 664 O O . ILE A 1 95 ? -7.107 1.385 8.501 1.00 91.25 95 ILE A O 1
ATOM 668 N N . SER A 1 96 ? -8.507 2.476 9.889 1.00 89.81 96 SER A N 1
ATOM 669 C CA . SER A 1 96 ? -9.585 2.649 8.925 1.00 89.81 96 SER A CA 1
ATOM 670 C C . SER A 1 96 ? -9.126 3.407 7.678 1.00 89.81 96 SER A C 1
ATOM 672 O O . SER A 1 96 ? -8.536 4.484 7.775 1.00 89.81 96 SER A O 1
ATOM 674 N N . ILE A 1 97 ? -9.447 2.852 6.510 1.00 90.44 97 ILE A N 1
ATOM 675 C CA . ILE A 1 97 ? -9.207 3.465 5.193 1.00 90.44 97 ILE A CA 1
ATOM 676 C C . ILE A 1 97 ? -10.497 3.964 4.527 1.00 90.44 97 ILE A C 1
ATOM 678 O O . ILE A 1 97 ? -10.441 4.614 3.488 1.00 90.44 97 ILE A O 1
ATOM 682 N N . ASP A 1 98 ? -11.653 3.644 5.109 1.00 87.94 98 ASP A N 1
ATOM 683 C CA . ASP A 1 98 ? -12.986 3.891 4.547 1.00 87.94 98 ASP A CA 1
ATOM 684 C C . ASP A 1 98 ? -13.938 4.582 5.541 1.00 87.94 98 ASP A C 1
ATOM 686 O O . ASP A 1 98 ? -15.120 4.759 5.256 1.00 87.94 98 ASP A O 1
ATOM 690 N N . GLY A 1 99 ? -13.432 4.978 6.712 1.00 84.75 99 GLY A N 1
ATOM 691 C CA . GLY A 1 99 ? -14.220 5.608 7.770 1.00 84.75 99 GLY A CA 1
ATOM 692 C C . GLY A 1 99 ? -15.026 4.630 8.629 1.00 84.75 99 GLY A C 1
ATOM 693 O O . GLY A 1 99 ? -15.711 5.078 9.544 1.00 84.75 99 GLY A O 1
ATOM 694 N N . THR A 1 100 ? -14.942 3.316 8.389 1.00 87.31 100 THR A N 1
ATOM 695 C CA . THR A 1 100 ? -15.547 2.298 9.261 1.00 87.31 100 THR A CA 1
ATOM 696 C C . THR A 1 100 ? -14.573 1.861 10.359 1.00 87.31 100 THR A C 1
ATOM 698 O O . THR A 1 100 ? -13.359 1.838 10.156 1.00 87.31 100 THR A O 1
ATOM 701 N N . CYS A 1 101 ? -15.085 1.505 11.535 1.00 88.12 101 CYS A N 1
ATOM 702 C CA . CYS A 1 101 ? -14.301 0.985 12.657 1.00 88.12 101 CYS A CA 1
ATOM 703 C C . CYS A 1 101 ? -15.091 -0.130 13.364 1.00 88.12 101 CYS A C 1
ATOM 705 O O . CYS A 1 101 ? -16.316 -0.179 13.258 1.00 88.12 101 CYS A O 1
ATOM 707 N N . GLY A 1 102 ? -14.410 -0.942 14.172 1.00 87.56 102 GLY A N 1
ATOM 708 C CA . GLY A 1 102 ? -15.024 -1.928 15.059 1.00 87.56 102 GLY A CA 1
ATOM 709 C C . GLY A 1 102 ? -14.923 -3.319 14.462 1.00 87.56 102 GLY A C 1
ATOM 710 O O . GLY A 1 102 ? -14.065 -3.553 13.628 1.00 87.56 102 GLY A O 1
ATOM 711 N N . SER A 1 103 ? -15.762 -4.250 14.904 1.00 87.69 103 SER A N 1
ATOM 712 C CA . SER A 1 103 ? -15.829 -5.623 14.371 1.00 87.69 103 SER A CA 1
ATOM 713 C C . SER A 1 103 ? -17.261 -6.064 14.047 1.00 87.69 103 SER A C 1
ATOM 715 O O . SER A 1 103 ? -17.493 -7.198 13.630 1.00 87.69 103 SER A O 1
ATOM 717 N N . THR A 1 104 ? -18.227 -5.161 14.207 1.00 86.44 104 THR A N 1
ATOM 718 C CA . THR A 1 104 ? -19.668 -5.374 14.032 1.00 86.44 104 THR A CA 1
ATOM 719 C C . THR A 1 104 ? -20.226 -4.407 12.988 1.00 86.44 104 THR A C 1
ATOM 721 O O . THR A 1 104 ? -19.625 -3.377 12.686 1.00 86.44 104 THR A O 1
ATOM 724 N N . GLY A 1 105 ? -21.388 -4.732 12.411 1.00 87.56 105 GLY A N 1
ATOM 725 C CA . GLY A 1 105 ? -22.077 -3.860 11.453 1.00 87.56 105 GLY A CA 1
ATOM 726 C C . GLY A 1 105 ? -21.195 -3.458 10.263 1.00 87.56 105 GLY A C 1
ATOM 727 O O . GLY A 1 105 ? -20.584 -4.308 9.611 1.00 87.56 105 GLY A O 1
ATOM 728 N N . VAL A 1 106 ? -21.115 -2.150 9.992 1.00 85.25 106 VAL A N 1
ATOM 729 C CA . VAL A 1 106 ? -20.248 -1.587 8.938 1.00 85.25 106 VAL A CA 1
ATOM 730 C C . VAL A 1 106 ? -18.753 -1.765 9.237 1.00 85.25 106 VAL A C 1
ATOM 732 O O . VAL A 1 106 ? -17.944 -1.762 8.319 1.00 85.25 106 VAL A O 1
ATOM 735 N N . GLY A 1 107 ? -18.395 -2.005 10.500 1.00 88.31 107 GLY A N 1
ATOM 736 C CA . GLY A 1 107 ? -17.038 -2.218 10.990 1.00 88.31 107 GLY A CA 1
ATOM 737 C C . GLY A 1 107 ? -16.499 -3.638 10.869 1.00 88.31 107 GLY A C 1
ATOM 738 O O . GLY A 1 107 ? -15.427 -3.904 11.385 1.00 88.31 107 GLY A O 1
ATOM 739 N N . LYS A 1 108 ? -17.183 -4.580 10.212 1.00 90.44 108 LYS A N 1
ATOM 740 C CA . LYS A 1 108 ? -16.797 -6.012 10.171 1.00 90.44 108 LYS A CA 1
ATOM 741 C C . LYS A 1 108 ? -15.327 -6.319 9.812 1.00 90.44 108 LYS A C 1
ATOM 743 O O . LYS A 1 108 ? -14.852 -7.414 10.092 1.00 90.44 108 LYS A O 1
ATOM 748 N N . ASN A 1 109 ? -14.619 -5.376 9.187 1.00 90.88 109 ASN A N 1
ATOM 749 C CA . ASN A 1 109 ? -13.200 -5.485 8.845 1.00 90.88 109 ASN A CA 1
ATOM 750 C C . ASN A 1 109 ? -12.252 -5.334 10.049 1.00 90.88 109 ASN A C 1
ATOM 752 O O . ASN A 1 109 ? -11.054 -5.548 9.892 1.00 90.88 109 ASN A O 1
ATOM 756 N N . GLY A 1 110 ? -12.731 -4.982 11.245 1.00 90.44 110 GLY A N 1
ATOM 757 C CA . GLY A 1 110 ? -11.858 -4.929 12.418 1.00 90.44 110 GLY A CA 1
ATOM 758 C C . GLY A 1 110 ? -11.070 -3.623 12.552 1.00 90.44 110 GLY A C 1
ATOM 759 O O . GLY A 1 110 ? -10.140 -3.567 13.354 1.00 90.44 110 GLY A O 1
ATOM 760 N N . TYR A 1 111 ? -11.352 -2.591 11.754 1.00 91.25 111 TYR A N 1
ATOM 761 C CA . TYR A 1 111 ? -10.527 -1.386 11.764 1.00 91.25 111 TYR A CA 1
ATOM 762 C C . TYR A 1 111 ? -10.585 -0.649 13.102 1.00 91.25 111 TYR A C 1
ATOM 764 O O . TYR A 1 111 ? -11.629 -0.568 13.752 1.00 91.25 111 TYR A O 1
ATOM 772 N N . ARG A 1 112 ? -9.468 -0.034 13.479 1.00 89.81 112 ARG A N 1
ATOM 773 C CA . ARG A 1 112 ? -9.406 0.975 14.534 1.00 89.81 112 ARG A CA 1
ATOM 774 C C . ARG A 1 112 ? -9.373 2.378 13.937 1.00 89.81 112 ARG A C 1
ATOM 776 O O . ARG A 1 112 ? -8.957 2.589 12.797 1.00 89.81 112 ARG A O 1
ATOM 783 N N . CYS A 1 113 ? -9.746 3.356 14.746 1.00 85.44 113 CYS A N 1
ATOM 784 C CA . CYS A 1 113 ? -9.614 4.760 14.380 1.00 85.44 113 CYS A CA 1
ATOM 785 C C . CYS A 1 113 ? -8.149 5.213 14.417 1.00 85.44 113 CYS A C 1
ATOM 787 O O . CYS A 1 113 ? -7.373 4.729 15.251 1.00 85.44 113 CYS A O 1
ATOM 789 N N . PRO A 1 114 ? -7.766 6.187 13.575 1.00 82.62 114 PRO A N 1
ATOM 790 C CA . PRO A 1 114 ? -6.536 6.934 13.787 1.00 82.62 114 PRO A CA 1
ATOM 791 C C . PRO A 1 114 ? -6.569 7.617 15.163 1.00 82.62 114 PRO A C 1
ATOM 793 O O . PRO A 1 114 ? -7.598 8.151 15.569 1.00 82.62 114 PRO A O 1
ATOM 796 N N . ASN A 1 115 ? -5.429 7.675 15.855 1.00 77.69 115 ASN A N 1
ATOM 797 C CA . ASN A 1 115 ? -5.336 8.308 17.180 1.00 77.69 115 ASN A CA 1
ATOM 798 C C . ASN A 1 115 ? -5.649 9.822 17.152 1.00 77.69 115 ASN A C 1
ATOM 800 O O . ASN A 1 115 ? -5.943 10.399 18.190 1.00 77.69 115 ASN A O 1
ATOM 804 N N . ASN A 1 116 ? -5.578 10.460 15.976 1.00 75.44 116 ASN A N 1
ATOM 805 C CA . ASN A 1 116 ? -5.876 11.881 15.758 1.00 75.44 116 ASN A CA 1
ATOM 806 C C . ASN A 1 116 ? -7.224 12.094 15.038 1.00 75.44 116 ASN A C 1
ATOM 808 O O . ASN A 1 116 ? -7.396 13.033 14.264 1.00 75.44 116 ASN A O 1
ATOM 812 N N . ALA A 1 117 ? -8.172 11.172 15.209 1.00 67.19 117 ALA A N 1
ATOM 813 C CA . ALA A 1 117 ? -9.508 11.333 14.656 1.00 67.19 117 ALA A CA 1
ATOM 814 C C . ALA A 1 117 ? -10.255 12.459 15.397 1.00 67.19 117 ALA A C 1
ATOM 816 O O . ALA A 1 117 ? -10.678 12.288 16.537 1.00 67.19 117 ALA A O 1
ATOM 817 N N . THR A 1 118 ? -10.416 13.614 14.745 1.00 63.66 118 THR A N 1
ATOM 818 C CA . THR A 1 118 ? -11.227 14.752 15.229 1.00 63.66 118 THR A CA 1
ATOM 819 C C . THR A 1 118 ? -12.725 14.587 14.942 1.00 63.66 118 THR A C 1
ATOM 821 O O . THR A 1 118 ? -13.542 15.360 15.436 1.00 63.66 118 THR A O 1
ATOM 824 N N . ILE A 1 119 ? -13.094 13.560 14.170 1.00 63.81 119 ILE A N 1
ATOM 825 C CA . ILE A 1 119 ? -14.466 13.109 13.918 1.00 63.81 119 ILE A CA 1
ATOM 826 C C . ILE A 1 119 ? -14.652 11.751 14.602 1.00 63.81 119 ILE A C 1
ATOM 828 O O . ILE A 1 119 ? -13.718 10.952 14.662 1.00 63.81 119 ILE A O 1
ATOM 832 N N . ALA A 1 120 ? -15.858 11.477 15.110 1.00 65.38 120 ALA A N 1
ATOM 833 C CA . ALA A 1 120 ? -16.237 10.170 15.642 1.00 65.38 120 ALA A CA 1
ATOM 834 C C . ALA A 1 120 ? -16.104 9.087 14.550 1.00 65.38 120 ALA A C 1
ATOM 836 O O 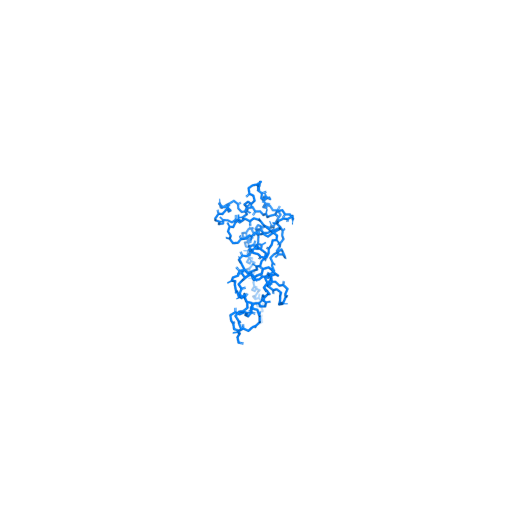. ALA A 1 120 ? -17.028 8.840 13.783 1.00 65.38 120 ALA A O 1
ATOM 837 N N . CYS A 1 121 ? -14.927 8.466 14.451 1.00 68.94 121 CYS A N 1
ATOM 838 C CA . CYS A 1 121 ? -14.614 7.453 13.438 1.00 68.94 121 CYS A CA 1
ATOM 839 C C . CYS A 1 121 ? -15.227 6.078 13.750 1.00 68.94 121 CYS A C 1
ATOM 841 O O . CYS A 1 121 ? -15.296 5.224 12.874 1.00 68.94 121 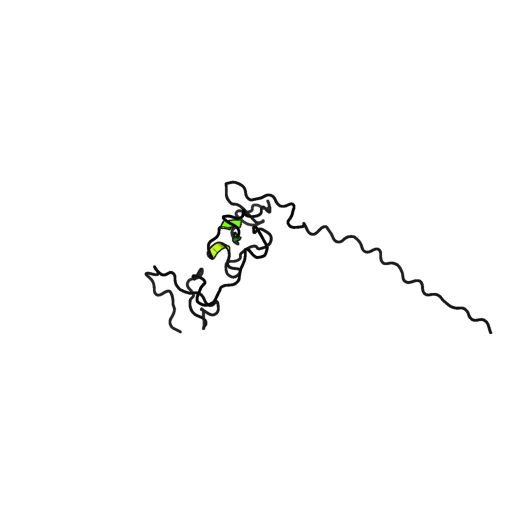CYS A O 1
ATOM 843 N N . CYS A 1 122 ? -15.687 5.858 14.981 1.00 67.69 122 CYS A N 1
ATOM 844 C CA . CYS A 1 122 ? -16.454 4.677 15.337 1.00 67.69 122 CYS A CA 1
ATOM 845 C C . CYS A 1 122 ? -17.929 5.030 15.380 1.00 67.69 122 CYS A C 1
ATOM 847 O O . CYS A 1 122 ? -18.388 5.632 16.351 1.00 67.69 122 CYS A O 1
ATOM 849 N N . SER A 1 123 ? -18.677 4.645 14.346 1.00 60.78 123 SER A N 1
ATOM 850 C CA . SER A 1 123 ? -20.128 4.567 14.473 1.00 60.78 123 SER A CA 1
ATOM 851 C C . SER A 1 123 ? -20.426 3.584 15.604 1.00 60.78 123 SER A C 1
ATOM 853 O O . SER A 1 123 ? -20.127 2.398 15.479 1.00 60.78 123 SER A O 1
ATOM 855 N N . ALA A 1 124 ? -20.934 4.087 16.729 1.00 52.12 124 ALA A N 1
ATOM 856 C CA . ALA A 1 124 ? -21.473 3.244 17.783 1.00 52.12 124 ALA A CA 1
ATOM 857 C C . ALA A 1 124 ? -22.589 2.399 17.156 1.00 52.12 124 ALA A C 1
ATOM 859 O O . ALA A 1 124 ? -23.595 2.947 16.707 1.00 52.12 124 ALA A O 1
ATOM 860 N N . SER A 1 125 ? -22.355 1.095 17.026 1.00 48.41 125 SER A N 1
ATOM 861 C CA . SER A 1 125 ? -23.406 0.123 16.727 1.00 48.41 125 SER A CA 1
ATOM 862 C C . SER A 1 125 ? -24.205 -0.165 17.983 1.00 48.41 125 SER A C 1
ATOM 864 O O . SER A 1 125 ? -23.531 -0.450 19.001 1.00 48.41 125 SER A O 1
#

pLDDT: mean 83.64, std 16.62, range [41.34, 98.62]

InterPro domains:
  IPR001002 Chitin-binding, type 1 [PS50941] (33-88)
  IPR018371 Chitin-binding, type 1, conserved site [PS00026] (49-69)
  IPR036861 Endochitinase-like superfamily [G3DSA:3.30.60.10] (35-81)
  IPR036861 Endochitinase-like superfamily [SSF57016] (42-87)

Radius of gyration: 23.87 Å; chains: 1; bounding box: 35×86×48 Å

Organism: NCBI:txid314043

Secondary structure (DSSP, 8-state):
---------------PPPP----TTSSPBP-TT-B-BSSGGGTT--BB--GGGBEE-TTSBEE-SHHHHBGGGT--GGGSSSTTSSBPPPTTTSBPSSS--SSSGGGTT-PBPPTT-SS--S---